Protein AF-0000000069866270 (afdb_homodimer)

Secondary structure (DSSP, 8-state):
---TTS-----HHHHHHHHHHH-TT-SEEEEEEE-TTS-EEEEESS--HHHHHHHHHHHHHHHHHHHH-/---TTS-----HHHHHHHHHHH-TT-SEEEEEEE-TTS-EEEEESS--HHHHHHHHHHHHHHHHHHHH-

Solvent-accessible surface area (backbone atoms only — not comparable to full-atom values): 8134 Å² total; per-residue (Å²): 130,79,64,78,84,47,70,75,72,64,49,56,67,53,52,50,50,50,51,45,69,78,45,77,68,52,67,41,43,35,40,40,34,27,34,80,88,67,51,70,51,68,46,61,75,60,90,48,62,66,59,50,47,52,50,45,52,54,39,46,51,52,46,53,53,58,68,76,100,129,79,63,79,84,48,71,75,72,63,48,58,66,52,52,50,50,49,50,45,69,78,44,79,67,50,70,40,43,34,41,41,36,27,36,78,87,66,52,72,49,67,46,63,74,60,92,49,61,66,59,49,48,52,51,44,51,54,38,47,51,52,46,54,52,56,68,74,99

Foldseek 3Di:
DPPPVPPPCPVVVVVVVVVCVVPVDDDKDKDWDADPVRDIDIDIPDDDPVVVVVVVVVVVVVVVVVVVD/DPPPVPPPCPVVVVVVVVVCVVPVDDDKDKDWDADPVGDIDIDIDDDDPVVVVVVVVVVVVVVVVVVVD

Organism: Enterococcus faecalis (strain ATCC 700802 / V583) (NCBI:txid226185)

pLDDT: mean 83.0, std 20.31, range [24.41, 98.38]

Nearest PDB structures (foldseek):
  6dzp-assembly1_J  TM=4.232E-01  e=2.018E+00  Mycolicibacterium smegmatis MC2 155
  1hbx-assembly1_A  TM=3.370E-01  e=1.445E+00  Homo sapiens
  2wbl-assembly1_B  TM=2.428E-01  e=1.351E+00  Arabidopsis thaliana
  3zqq-assembly1_C  TM=2.846E-01  e=3.682E+00  Bacillus phage SF6
  2wbl-assembly1_A  TM=2.482E-01  e=2.818E+00  Arabidopsis thaliana

Sequence (138 aa):
MEDPYACLDVDYEEFYEWVSSQEPDFEQATIVVQRPNGEVTIYYSQNGSLQLLGMLDIAKQQVLDDMRSMEDPYACLDVDYEEFYEWVSSQEPDFEQATIVVQRPNGEVTIYYSQNGSLQLLGMLDIAKQQVLDDMRS

Structure (mmCIF, N/CA/C/O backbone):
data_AF-0000000069866270-model_v1
#
loop_
_entity.id
_entity.type
_entity.pdbx_description
1 polymer 'Uncharacterized protein'
#
loop_
_atom_site.group_PDB
_atom_site.id
_atom_site.type_symbol
_atom_site.label_atom_id
_atom_site.label_alt_id
_atom_site.label_comp_id
_atom_site.label_asym_id
_atom_site.label_entity_id
_atom_site.label_seq_id
_atom_site.pdbx_PDB_ins_code
_atom_site.Cartn_x
_atom_site.Cartn_y
_atom_site.Cartn_z
_atom_site.occupancy
_atom_site.B_iso_or_equiv
_atom_site.auth_seq_id
_atom_site.auth_comp_id
_atom_site.auth_asym_id
_atom_site.auth_atom_id
_atom_site.pdbx_PDB_model_num
ATOM 1 N N . MET A 1 1 ? -3.867 34.75 0.303 1 24.41 1 MET A N 1
ATOM 2 C CA . MET A 1 1 ? -2.699 33.938 0.56 1 24.41 1 MET A CA 1
ATOM 3 C C . MET A 1 1 ? -3.039 32.438 0.376 1 24.41 1 MET A C 1
ATOM 5 O O . MET A 1 1 ? -4.016 31.953 0.941 1 24.41 1 MET A O 1
ATOM 9 N N . GLU A 1 2 ? -2.775 31.828 -0.771 1 27.64 2 GLU A N 1
ATOM 10 C CA . GLU A 1 2 ? -3.082 30.438 -1.149 1 27.64 2 GLU A CA 1
ATOM 11 C C . GLU A 1 2 ? -2.455 29.453 -0.174 1 27.64 2 GLU A C 1
ATOM 13 O O . GLU A 1 2 ? -1.321 29.641 0.271 1 27.64 2 GLU A O 1
ATOM 18 N N . ASP A 1 3 ? -3.213 28.891 0.704 1 31.81 3 ASP A N 1
ATOM 19 C CA . ASP A 1 3 ? -2.762 28.078 1.828 1 31.81 3 ASP A CA 1
ATOM 20 C C . ASP A 1 3 ? -1.589 27.188 1.425 1 31.81 3 ASP A C 1
ATOM 22 O O . ASP A 1 3 ? -1.699 26.406 0.488 1 31.81 3 ASP A O 1
ATOM 26 N N . PRO A 1 4 ? -0.416 27.531 1.707 1 32.47 4 PRO A N 1
ATOM 27 C CA . PRO A 1 4 ? 0.786 26.812 1.295 1 32.47 4 PRO A CA 1
ATOM 28 C C . PRO A 1 4 ? 0.749 25.328 1.693 1 32.47 4 PRO A C 1
ATOM 30 O O . PRO A 1 4 ? 1.649 24.578 1.337 1 32.47 4 PRO A O 1
ATOM 33 N N . TYR A 1 5 ? 0.28 25.016 2.85 1 34.03 5 TYR A N 1
ATOM 34 C CA . TYR A 1 5 ? -0.013 23.625 3.217 1 34.03 5 TYR A CA 1
ATOM 35 C C . TYR A 1 5 ? -0.976 23 2.223 1 34.03 5 TYR A C 1
ATOM 37 O O . TYR A 1 5 ? -1.631 22 2.533 1 34.03 5 TYR A O 1
ATOM 45 N N . ALA A 1 6 ? -1.447 23.672 1.339 1 34.09 6 ALA A N 1
ATOM 46 C CA . ALA A 1 6 ? -2.145 23.219 0.141 1 34.09 6 ALA A CA 1
ATOM 47 C C . ALA A 1 6 ? -1.61 21.859 -0.321 1 34.09 6 ALA A C 1
ATOM 49 O O . ALA A 1 6 ? -0.415 21.594 -0.196 1 34.09 6 ALA A O 1
ATOM 50 N N . CYS A 1 7 ? -2.398 20.844 -0.259 1 37.62 7 CYS A N 1
ATOM 51 C CA . CYS A 1 7 ? -2.225 19.453 -0.647 1 37.62 7 CYS A CA 1
ATOM 52 C C . CYS A 1 7 ? -1.163 19.312 -1.733 1 37.62 7 CYS A C 1
ATOM 54 O O . CYS A 1 7 ? -1.307 19.875 -2.82 1 37.62 7 CYS A O 1
ATOM 56 N N . LEU A 1 8 ? 0.043 19.547 -1.472 1 40.84 8 LEU A N 1
ATOM 57 C CA . LEU A 1 8 ? 0.997 19.172 -2.51 1 40.84 8 LEU A CA 1
ATOM 58 C C . LEU A 1 8 ? 0.357 18.234 -3.521 1 40.84 8 LEU A C 1
ATOM 60 O O . LEU A 1 8 ? -0.218 17.203 -3.143 1 40.84 8 LEU A O 1
ATOM 64 N N . ASP A 1 9 ? -0.319 18.828 -4.531 1 49.78 9 ASP A N 1
ATOM 65 C CA . ASP A 1 9 ? -0.92 18.25 -5.73 1 49.78 9 ASP A CA 1
ATOM 66 C C . ASP A 1 9 ? -0.148 17.016 -6.195 1 49.78 9 ASP A C 1
ATOM 68 O O . ASP A 1 9 ? 0.753 17.125 -7.031 1 49.78 9 ASP A O 1
ATOM 72 N N . VAL A 1 10 ? 0.358 16.344 -5.176 1 54.5 10 VAL A N 1
ATOM 73 C CA . VAL A 1 10 ? 0.866 15.125 -5.785 1 54.5 10 VAL A CA 1
ATOM 74 C C . VAL A 1 10 ? -0.112 14.633 -6.852 1 54.5 10 VAL A C 1
ATOM 76 O O . VAL A 1 10 ? -1.3 14.453 -6.578 1 54.5 10 VAL A O 1
ATOM 79 N N . ASP A 1 11 ? 0.196 15.141 -8.016 1 72.94 11 ASP A N 1
ATOM 80 C CA . ASP A 1 11 ? -0.503 14.523 -9.141 1 72.94 11 ASP A CA 1
ATOM 81 C C . ASP A 1 11 ? -0.434 13 -9.062 1 72.94 11 ASP A C 1
ATOM 83 O O . ASP A 1 11 ? 0.586 12.406 -9.406 1 72.94 11 ASP A O 1
ATOM 87 N N . TYR A 1 12 ? -1.406 12.492 -8.367 1 73.88 12 TYR A N 1
ATOM 88 C CA . TYR A 1 12 ? -1.491 11.062 -8.102 1 73.88 12 TYR A CA 1
ATOM 89 C C . TYR A 1 12 ? -1.29 10.258 -9.383 1 73.88 12 TYR A C 1
ATOM 91 O O . TYR A 1 12 ? -0.703 9.18 -9.352 1 73.88 12 TYR A O 1
ATOM 99 N N . GLU A 1 13 ? -1.761 10.93 -10.422 1 77.31 13 GLU A N 1
ATOM 100 C CA . GLU A 1 13 ? -1.502 10.273 -11.703 1 77.31 13 GLU A CA 1
ATOM 101 C C . GLU A 1 13 ? -0.005 10.188 -11.984 1 77.31 13 GLU A C 1
ATOM 103 O O . GLU A 1 13 ? 0.484 9.156 -12.445 1 77.31 13 GLU A O 1
ATOM 108 N N . GLU A 1 14 ? 0.602 11.25 -11.594 1 82.5 14 GLU A N 1
ATOM 109 C CA . GLU A 1 14 ? 2.047 11.25 -11.789 1 82.5 14 GLU A CA 1
ATOM 110 C C . GLU A 1 14 ? 2.732 10.25 -10.867 1 82.5 14 GLU A C 1
ATOM 112 O O . GLU A 1 14 ? 3.699 9.594 -11.258 1 82.5 14 GLU A O 1
ATOM 117 N N . PHE A 1 15 ? 2.262 10.227 -9.625 1 87.12 15 PHE A N 1
ATOM 118 C CA . PHE A 1 15 ? 2.814 9.273 -8.664 1 87.12 15 PHE A CA 1
ATOM 119 C C . PHE A 1 15 ? 2.664 7.848 -9.172 1 87.12 15 PHE A C 1
ATOM 121 O O . PHE A 1 15 ? 3.627 7.078 -9.164 1 87.12 15 PHE A O 1
ATOM 128 N N . TYR A 1 16 ? 1.509 7.512 -9.664 1 87.19 16 TYR A N 1
ATOM 129 C CA . TYR A 1 16 ? 1.262 6.168 -10.172 1 87.19 16 TYR A CA 1
ATOM 130 C C . TYR A 1 16 ? 2.125 5.883 -11.398 1 87.19 16 TYR A C 1
ATOM 132 O O . TYR A 1 16 ? 2.688 4.793 -11.531 1 87.19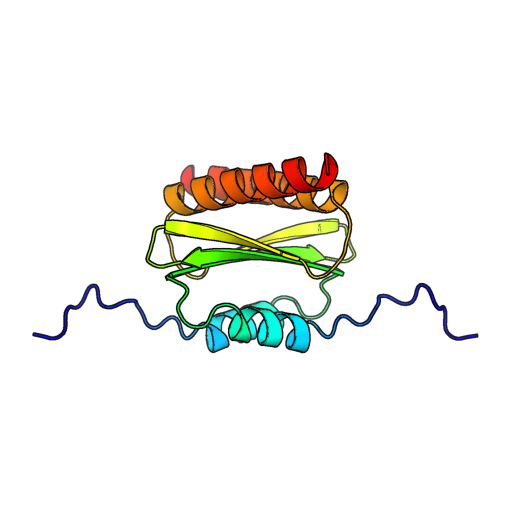 16 TYR A O 1
ATOM 140 N N . GLU A 1 17 ? 2.178 6.871 -12.242 1 84.81 17 GLU A N 1
ATOM 141 C CA . GLU A 1 17 ? 3.01 6.727 -13.43 1 84.81 17 GLU A CA 1
ATOM 142 C C . GLU A 1 17 ? 4.477 6.527 -13.062 1 84.81 17 GLU A C 1
ATOM 144 O O . GLU A 1 17 ? 5.176 5.723 -13.68 1 84.81 17 GLU A O 1
ATOM 149 N N . TRP A 1 18 ? 4.91 7.316 -12.094 1 88.88 18 TRP A N 1
ATOM 150 C CA . TRP A 1 18 ? 6.293 7.191 -11.648 1 88.88 18 TRP A CA 1
ATOM 151 C C . TRP A 1 18 ? 6.559 5.801 -11.078 1 88.88 18 TRP A C 1
ATOM 153 O O . TRP A 1 18 ? 7.531 5.145 -11.453 1 88.88 18 TRP A O 1
ATOM 163 N N . VAL A 1 19 ? 5.711 5.316 -10.164 1 90.5 19 VAL A N 1
ATOM 164 C CA . VAL A 1 19 ? 5.895 3.988 -9.586 1 90.5 19 VAL A CA 1
ATOM 165 C C . VAL A 1 19 ? 5.906 2.939 -10.695 1 90.5 19 VAL A C 1
ATOM 167 O O . VAL A 1 19 ? 6.738 2.029 -10.688 1 90.5 19 VAL A O 1
ATOM 170 N N . SER A 1 20 ? 4.953 3.092 -11.617 1 87.19 20 SER A N 1
ATOM 171 C CA . SER A 1 20 ? 4.887 2.168 -12.742 1 87.19 20 SER A CA 1
ATOM 172 C C . SER A 1 20 ? 6.199 2.145 -13.516 1 87.19 20 SER A C 1
ATOM 174 O O . SER A 1 20 ? 6.633 1.09 -13.984 1 87.19 20 SER A O 1
ATOM 176 N N . SER A 1 21 ? 6.777 3.283 -13.664 1 88.19 21 SER A N 1
ATOM 177 C CA . SER A 1 21 ? 8.039 3.375 -14.391 1 88.19 21 SER A CA 1
ATOM 178 C C . SER A 1 21 ? 9.172 2.719 -13.609 1 88.19 21 SER A C 1
ATOM 180 O O . SER A 1 21 ? 10.109 2.174 -14.203 1 88.19 21 SER A O 1
ATOM 182 N N . GLN A 1 22 ? 9.156 2.748 -12.281 1 90.06 22 GLN A N 1
ATOM 183 C CA . GLN A 1 22 ? 10.18 2.15 -11.43 1 90.06 22 GLN A CA 1
ATOM 184 C C . GLN A 1 22 ? 10.016 0.635 -11.352 1 90.06 22 GLN A C 1
ATOM 186 O O . GLN A 1 22 ? 10.992 -0.089 -11.133 1 90.06 22 GLN A O 1
ATOM 191 N N . GLU A 1 23 ? 8.766 0.211 -11.562 1 89.44 23 GLU A N 1
ATOM 192 C CA . GLU A 1 23 ? 8.43 -1.199 -11.391 1 89.44 23 GLU A CA 1
ATOM 193 C C . GLU A 1 23 ? 7.719 -1.751 -12.625 1 89.44 23 GLU A C 1
ATOM 195 O O . GLU A 1 23 ? 6.555 -2.15 -12.555 1 89.44 23 GLU A O 1
ATOM 200 N N . PRO A 1 24 ? 8.383 -1.945 -13.68 1 82.5 24 PRO A N 1
ATOM 201 C CA . PRO A 1 24 ? 7.727 -2.383 -14.914 1 82.5 24 PRO A CA 1
ATOM 202 C C . PRO A 1 24 ? 7.301 -3.85 -14.867 1 82.5 24 PRO A C 1
ATOM 204 O O . PRO A 1 24 ? 6.359 -4.246 -15.562 1 82.5 24 PRO A O 1
ATOM 207 N N . ASP A 1 25 ? 7.961 -4.641 -14.039 1 82.25 25 ASP A N 1
ATOM 208 C CA . ASP A 1 25 ? 7.715 -6.078 -14.078 1 82.25 25 ASP A CA 1
ATOM 209 C C . ASP A 1 25 ? 7.211 -6.586 -12.727 1 82.25 25 ASP A C 1
ATOM 211 O O . ASP A 1 25 ? 7.516 -7.711 -12.328 1 82.25 25 ASP A O 1
ATOM 215 N N . PHE A 1 26 ? 6.469 -5.762 -12.062 1 84.06 26 PHE A N 1
ATOM 216 C CA . PHE A 1 26 ? 6.059 -6.258 -10.758 1 84.06 26 PHE A CA 1
ATOM 217 C C . PHE A 1 26 ? 5.027 -7.375 -10.898 1 84.06 26 PHE A C 1
ATOM 219 O O . PHE A 1 26 ? 4.309 -7.438 -11.898 1 84.06 26 PHE A O 1
ATOM 226 N N . GLU A 1 27 ? 5.051 -8.297 -9.984 1 87.81 27 GLU A N 1
ATOM 227 C CA . GLU A 1 27 ? 4.145 -9.445 -9.945 1 87.81 27 GLU A CA 1
ATOM 228 C C . GLU A 1 27 ? 2.824 -9.086 -9.273 1 87.81 27 GLU A C 1
ATOM 230 O O . GLU A 1 27 ? 1.757 -9.492 -9.734 1 87.81 27 GLU A O 1
ATOM 235 N N . GLN A 1 28 ? 2.906 -8.422 -8.18 1 91.12 28 GLN A N 1
ATOM 236 C CA . GLN A 1 28 ? 1.741 -8.016 -7.398 1 91.12 28 GLN A CA 1
ATOM 237 C C . GLN A 1 28 ? 1.924 -6.609 -6.828 1 91.12 28 GLN A C 1
ATOM 239 O O . GLN A 1 28 ? 3.045 -6.199 -6.527 1 91.12 28 GLN A O 1
ATOM 244 N N . ALA A 1 29 ? 0.803 -5.934 -6.809 1 93.81 29 ALA A N 1
ATOM 245 C CA . ALA A 1 29 ? 0.816 -4.609 -6.195 1 93.81 2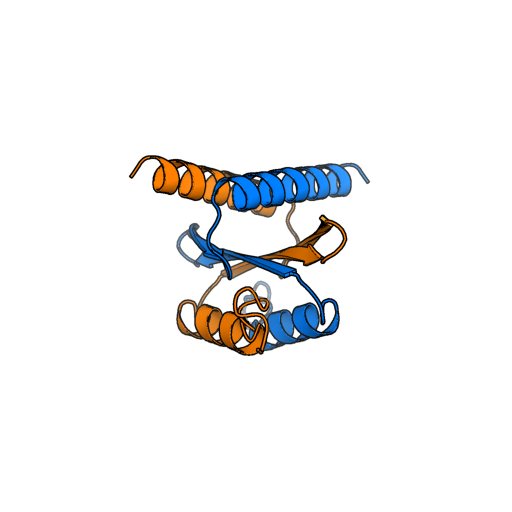9 ALA A CA 1
ATOM 246 C C . ALA A 1 29 ? -0.392 -4.414 -5.281 1 93.81 29 ALA A C 1
ATOM 248 O O . ALA A 1 29 ? -1.469 -4.957 -5.547 1 93.81 29 ALA A O 1
ATOM 249 N N . THR A 1 30 ? -0.186 -3.732 -4.258 1 95.5 30 THR A N 1
ATOM 250 C CA . THR A 1 30 ? -1.239 -3.275 -3.357 1 95.5 30 THR A CA 1
ATOM 251 C C . THR A 1 30 ? -1.159 -1.765 -3.156 1 95.5 30 THR A C 1
ATOM 253 O O . THR A 1 30 ? -0.066 -1.204 -3.053 1 95.5 30 THR A O 1
ATOM 256 N N . ILE A 1 31 ? -2.305 -1.13 -3.205 1 95.81 31 ILE A N 1
ATOM 257 C CA . ILE A 1 31 ? -2.41 0.309 -2.986 1 95.81 31 ILE A CA 1
ATOM 258 C C . ILE A 1 31 ? -3.246 0.582 -1.738 1 95.81 31 ILE A C 1
ATOM 260 O O . ILE A 1 31 ? -4.355 0.06 -1.6 1 95.81 31 ILE A O 1
ATOM 264 N N . VAL A 1 32 ? -2.67 1.279 -0.806 1 96.81 32 VAL A N 1
ATOM 265 C CA . VAL A 1 32 ? -3.391 1.746 0.375 1 96.81 32 VAL A CA 1
ATOM 266 C C . VAL A 1 32 ? -3.604 3.256 0.287 1 96.81 32 VAL A C 1
ATOM 268 O O . VAL A 1 32 ? -2.648 4.016 0.116 1 96.81 32 VAL A O 1
ATOM 271 N N . VAL A 1 33 ? -4.875 3.66 0.404 1 95.75 33 VAL A N 1
ATOM 272 C CA . VAL A 1 33 ? -5.207 5.07 0.245 1 95.75 33 VAL A CA 1
ATOM 273 C C . VAL A 1 33 ? -5.867 5.594 1.519 1 95.75 33 VAL A C 1
ATOM 275 O O . VAL A 1 33 ? -6.629 4.875 2.17 1 95.75 33 VAL A O 1
ATOM 278 N N . GLN A 1 34 ? -5.434 6.801 1.831 1 95.62 34 GLN A N 1
ATOM 279 C CA . GLN A 1 34 ? -6.148 7.531 2.873 1 95.62 34 GLN A CA 1
ATOM 280 C C . GLN A 1 34 ? -6.906 8.719 2.291 1 95.62 34 GLN A C 1
ATOM 282 O O . GLN A 1 34 ? -6.328 9.539 1.573 1 95.62 34 GLN A O 1
ATOM 287 N N . ARG A 1 35 ? -8.203 8.758 2.592 1 93.56 35 ARG A N 1
ATOM 288 C CA . ARG A 1 35 ? -9.086 9.844 2.178 1 93.56 35 ARG A CA 1
ATOM 289 C C . ARG A 1 35 ? -8.969 11.031 3.131 1 93.56 35 ARG A C 1
ATOM 291 O O . ARG A 1 35 ? -8.438 10.906 4.23 1 93.56 35 ARG A O 1
ATOM 298 N N . PRO A 1 36 ? -9.445 12.195 2.648 1 91.38 36 PRO A N 1
ATOM 299 C CA . PRO A 1 36 ? -9.359 13.391 3.488 1 91.38 36 PRO A CA 1
ATOM 300 C C . PRO A 1 36 ? -10.07 13.227 4.828 1 91.38 36 PRO A C 1
ATOM 302 O O . PRO A 1 36 ? -9.672 13.844 5.82 1 91.38 36 PRO A O 1
ATOM 305 N N . ASN A 1 37 ? -11.016 12.398 4.934 1 93.5 37 ASN A N 1
ATOM 306 C CA . ASN A 1 37 ? -11.766 12.195 6.168 1 93.5 37 ASN A CA 1
ATOM 307 C C . ASN A 1 37 ? -11.07 11.195 7.09 1 93.5 37 ASN A C 1
ATOM 309 O O . ASN A 1 37 ? -11.602 10.836 8.141 1 93.5 37 ASN A O 1
ATOM 313 N N . GLY A 1 38 ? -9.922 10.664 6.707 1 93.5 38 GLY A N 1
ATOM 314 C CA . GLY A 1 38 ? -9.125 9.773 7.539 1 93.5 38 GLY A CA 1
ATOM 315 C C . GLY A 1 38 ? -9.359 8.312 7.234 1 93.5 38 GLY A C 1
ATOM 316 O O . GLY A 1 38 ? -8.656 7.441 7.75 1 93.5 38 GLY A O 1
ATOM 317 N N . GLU A 1 39 ? -10.438 8.047 6.406 1 95.5 39 GLU A N 1
ATOM 318 C CA . GLU A 1 39 ? -10.711 6.652 6.062 1 95.5 39 GLU A CA 1
ATOM 319 C C . GLU A 1 39 ? -9.602 6.066 5.199 1 95.5 39 GLU A C 1
ATOM 321 O O . GLU A 1 39 ? -9.109 6.723 4.281 1 95.5 39 GLU A O 1
ATOM 326 N N . VAL A 1 40 ? -9.25 4.836 5.598 1 97.31 40 VAL A N 1
ATOM 327 C CA . VAL A 1 40 ? -8.211 4.113 4.863 1 97.31 40 VAL A CA 1
ATOM 328 C C . VAL A 1 40 ? -8.836 2.93 4.125 1 97.31 40 VAL A C 1
ATOM 330 O O . VAL A 1 40 ? -9.711 2.248 4.656 1 97.31 40 VAL A O 1
ATOM 333 N N . THR A 1 41 ? -8.406 2.754 2.846 1 96.69 41 THR A N 1
ATOM 334 C CA . THR A 1 41 ? -8.883 1.639 2.033 1 96.69 41 THR A CA 1
ATOM 335 C C . THR A 1 41 ? -7.723 0.976 1.294 1 96.69 41 THR A C 1
ATOM 337 O O . THR A 1 41 ? -6.844 1.659 0.767 1 96.69 41 THR A O 1
ATOM 340 N N . ILE A 1 42 ? -7.746 -0.383 1.27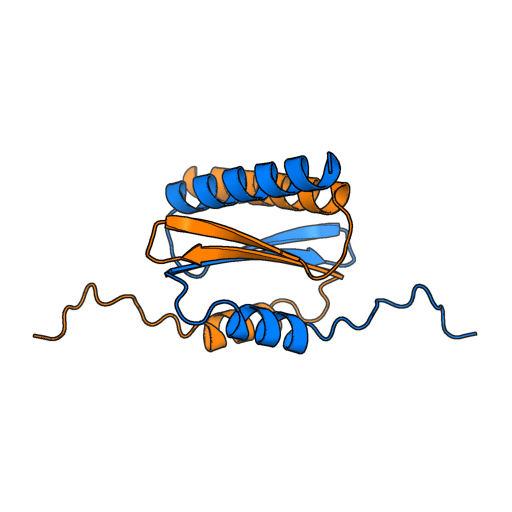4 1 97.06 42 ILE A N 1
ATOM 341 C CA . ILE A 1 42 ? -6.727 -1.129 0.547 1 97.06 42 ILE A CA 1
ATOM 342 C C . ILE A 1 42 ? -7.305 -1.66 -0.761 1 97.06 42 ILE A C 1
ATOM 344 O O . ILE A 1 42 ? -8.469 -2.07 -0.81 1 97.06 42 ILE A O 1
ATOM 348 N N . TYR A 1 43 ? -6.504 -1.555 -1.835 1 94.19 43 TYR A N 1
ATOM 349 C CA . TYR A 1 43 ? -6.742 -2.184 -3.129 1 94.19 43 TYR A CA 1
ATOM 350 C C . TYR A 1 43 ? -5.602 -3.123 -3.498 1 94.19 43 TYR A C 1
ATOM 352 O O . TYR A 1 43 ? -4.449 -2.889 -3.121 1 94.19 43 TYR A O 1
ATOM 360 N N . TYR A 1 44 ? -5.871 -4.141 -4.191 1 93.25 44 TYR A N 1
ATOM 361 C CA . TYR A 1 44 ? -4.809 -5.055 -4.59 1 93.25 44 TYR A CA 1
ATOM 362 C C . TYR A 1 44 ? -5.109 -5.68 -5.949 1 93.25 44 TYR A C 1
ATOM 364 O O . TYR A 1 44 ? -6.273 -5.891 -6.301 1 93.25 44 TYR A O 1
ATOM 372 N N . SER A 1 45 ? -3.986 -5.883 -6.703 1 87.94 45 SER A N 1
ATOM 373 C CA . SER A 1 45 ? -4.082 -6.324 -8.094 1 87.94 45 SER A CA 1
ATOM 374 C C . SER A 1 45 ? -4.406 -7.812 -8.18 1 87.94 45 SER A C 1
ATOM 376 O O . SER A 1 45 ? -4.887 -8.289 -9.203 1 87.94 45 SER A O 1
ATOM 378 N N . GLN A 1 46 ? -4.023 -8.562 -7.234 1 83.31 46 GLN A N 1
ATOM 379 C CA . GLN A 1 46 ? -4.273 -10 -7.195 1 83.31 46 GLN A CA 1
ATOM 380 C C . GLN A 1 46 ? -4.883 -10.414 -5.859 1 83.31 46 GLN A C 1
ATOM 382 O O . GLN A 1 46 ? -4.625 -9.781 -4.832 1 83.31 46 GLN A O 1
ATOM 387 N N . ASN A 1 47 ? -5.621 -11.461 -6.094 1 78.56 47 ASN A N 1
ATOM 388 C CA . ASN A 1 47 ? -6.215 -12.023 -4.887 1 78.56 47 ASN A CA 1
ATOM 389 C C . ASN A 1 47 ? -5.23 -12.93 -4.152 1 78.56 47 ASN A C 1
ATOM 391 O O . ASN A 1 47 ? -4.41 -13.602 -4.777 1 78.56 47 ASN A O 1
ATOM 395 N N . GLY A 1 48 ? -5.07 -12.891 -2.85 1 87.12 48 GLY A N 1
ATOM 396 C CA . GLY A 1 48 ? -4.238 -13.695 -1.968 1 87.12 48 GLY A CA 1
ATOM 397 C C . GLY A 1 48 ? -3.957 -13.023 -0.636 1 87.12 48 GLY A C 1
ATOM 398 O O . GLY A 1 48 ? -2.984 -12.281 -0.504 1 87.12 48 GLY A O 1
ATOM 399 N N . SER A 1 49 ? -4.77 -13.422 0.276 1 88.5 49 SER A N 1
ATOM 400 C CA . SER A 1 49 ? -4.727 -12.734 1.562 1 88.5 49 SER A CA 1
ATOM 401 C C . SER A 1 49 ? -3.391 -12.953 2.264 1 88.5 49 SER A C 1
ATOM 403 O O . SER A 1 49 ? -2.824 -12.023 2.842 1 88.5 49 SER A O 1
ATOM 405 N N . LEU A 1 50 ? -2.877 -14.148 2.17 1 91.88 50 LEU A N 1
ATOM 406 C CA . LEU A 1 50 ? -1.621 -14.438 2.854 1 91.88 50 LEU A CA 1
ATOM 407 C C . LEU A 1 50 ? -0.474 -13.641 2.242 1 91.88 50 LEU A C 1
ATOM 409 O O . LEU A 1 50 ? 0.368 -13.102 2.963 1 91.88 50 LEU A O 1
ATOM 413 N N . GLN A 1 51 ? -0.461 -13.664 0.963 1 93 51 GLN A N 1
ATOM 414 C CA . GLN A 1 51 ? 0.566 -12.883 0.277 1 93 51 GLN A CA 1
ATOM 415 C C . GLN A 1 51 ? 0.443 -11.398 0.604 1 93 51 GLN A C 1
ATOM 417 O O . GLN A 1 51 ? 1.446 -10.727 0.848 1 93 51 GLN A O 1
ATOM 422 N N . LEU A 1 52 ? -0.745 -10.922 0.614 1 95.62 52 LEU A N 1
ATOM 423 C CA . LEU A 1 52 ? -0.987 -9.523 0.94 1 95.62 52 LEU A CA 1
ATOM 424 C C . LEU A 1 52 ? -0.491 -9.195 2.346 1 95.62 52 LEU A C 1
ATOM 426 O O . LEU A 1 52 ? 0.15 -8.164 2.559 1 95.62 52 LEU A O 1
ATOM 430 N N . LEU A 1 53 ? -0.799 -10.109 3.266 1 97.19 53 LEU A N 1
ATOM 431 C CA . LEU A 1 53 ? -0.349 -9.906 4.641 1 97.19 53 LEU A CA 1
ATOM 432 C C . LEU A 1 53 ? 1.174 -9.859 4.711 1 97.19 53 LEU A C 1
ATOM 434 O O . LEU A 1 53 ? 1.744 -9.008 5.395 1 97.19 53 LEU A O 1
ATOM 438 N N . GLY A 1 54 ? 1.804 -10.797 4.008 1 97.12 54 GLY A N 1
ATOM 439 C CA . GLY A 1 54 ? 3.258 -10.781 3.949 1 97.12 54 GLY A CA 1
ATOM 440 C C . GLY A 1 54 ? 3.816 -9.492 3.371 1 97.12 54 GLY A C 1
ATOM 441 O O . GLY A 1 54 ? 4.773 -8.93 3.908 1 97.12 54 GLY A O 1
ATOM 44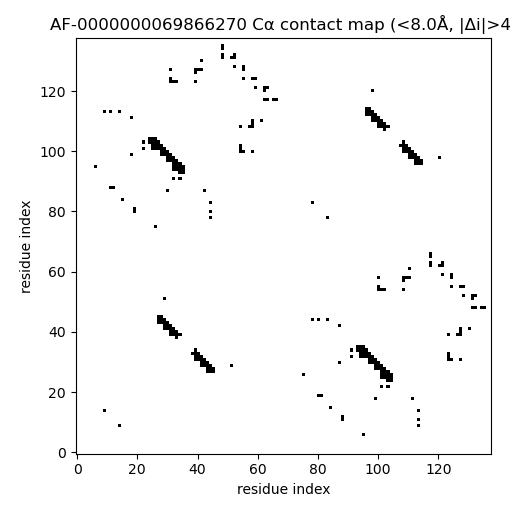2 N N . MET A 1 55 ? 3.254 -9 2.303 1 97.19 55 MET A N 1
ATOM 443 C CA . MET A 1 55 ? 3.691 -7.754 1.673 1 97.19 55 MET A CA 1
ATOM 444 C C . MET A 1 55 ? 3.557 -6.578 2.635 1 97.19 55 MET A C 1
ATOM 446 O O . MET A 1 55 ? 4.477 -5.77 2.764 1 97.19 55 MET A O 1
ATOM 450 N N . LEU A 1 56 ? 2.43 -6.512 3.357 1 98.12 56 LEU A N 1
ATOM 451 C CA . LEU A 1 56 ? 2.18 -5.398 4.27 1 98.12 56 LEU A CA 1
ATOM 452 C C . LEU A 1 56 ? 3.125 -5.449 5.461 1 98.12 56 LEU A C 1
ATOM 454 O O . LEU A 1 56 ? 3.578 -4.41 5.945 1 98.12 56 LEU A O 1
ATOM 458 N N . ASP A 1 57 ? 3.441 -6.594 5.902 1 98.31 57 ASP A N 1
ATOM 459 C CA . ASP A 1 57 ? 4.379 -6.738 7.012 1 98.31 57 ASP A CA 1
ATOM 460 C C . ASP A 1 57 ? 5.777 -6.273 6.613 1 98.31 57 ASP A C 1
ATOM 462 O O . ASP A 1 57 ? 6.438 -5.559 7.367 1 98.31 57 ASP A O 1
ATOM 466 N N . ILE A 1 58 ? 6.246 -6.719 5.496 1 98.38 58 ILE A N 1
ATOM 467 C CA . ILE A 1 58 ? 7.559 -6.309 5.008 1 98.38 58 ILE A CA 1
ATOM 468 C C . ILE A 1 58 ? 7.582 -4.797 4.797 1 98.38 58 ILE A C 1
ATOM 470 O O . ILE A 1 58 ? 8.539 -4.125 5.176 1 98.38 58 ILE A O 1
ATOM 474 N N . ALA A 1 59 ? 6.535 -4.211 4.168 1 98.06 59 ALA A N 1
ATOM 475 C CA . ALA A 1 59 ? 6.434 -2.768 3.957 1 98.06 59 ALA A CA 1
ATOM 476 C C . ALA A 1 59 ? 6.527 -2.012 5.281 1 98.06 59 ALA A C 1
ATOM 478 O O . ALA A 1 59 ? 7.23 -1.004 5.379 1 98.06 59 ALA A O 1
ATOM 479 N N . LYS A 1 60 ? 5.785 -2.52 6.277 1 97.88 60 LYS A N 1
ATOM 480 C CA . LYS A 1 60 ? 5.828 -1.893 7.594 1 97.88 60 LYS A CA 1
ATOM 481 C C . LYS A 1 60 ? 7.25 -1.869 8.148 1 97.88 60 LYS A C 1
ATOM 483 O O . LYS A 1 60 ? 7.691 -0.858 8.695 1 97.88 60 LYS A O 1
ATOM 488 N N . GLN A 1 61 ? 7.918 -2.924 8.07 1 97.94 61 GLN A N 1
ATOM 489 C CA . GLN A 1 61 ? 9.297 -2.992 8.539 1 97.94 61 GLN A CA 1
ATOM 490 C C . GLN A 1 61 ? 10.18 -1.993 7.801 1 97.94 61 GLN A C 1
ATOM 492 O O . GLN A 1 61 ? 11.07 -1.379 8.398 1 97.94 61 GLN A O 1
ATOM 497 N N . GLN A 1 62 ? 9.992 -1.848 6.539 1 97.31 62 GLN A N 1
ATOM 498 C CA . GLN A 1 62 ? 10.773 -0.89 5.762 1 97.31 62 GLN A CA 1
ATOM 499 C C . GLN A 1 62 ? 10.531 0.537 6.246 1 97.31 62 GLN A C 1
ATOM 501 O O . GLN A 1 62 ? 11.469 1.332 6.34 1 97.31 62 GLN A O 1
ATOM 506 N N . VAL A 1 63 ? 9.297 0.84 6.586 1 96.94 63 VAL A N 1
ATOM 507 C CA . VAL A 1 63 ? 8.984 2.162 7.121 1 96.94 63 VAL A CA 1
ATOM 508 C C . VAL A 1 63 ? 9.68 2.355 8.461 1 96.94 63 VAL A C 1
ATOM 510 O O . VAL A 1 63 ? 10.258 3.414 8.719 1 96.94 63 VAL A O 1
ATOM 513 N N . LEU A 1 64 ? 9.602 1.304 9.242 1 96.56 64 LEU A N 1
ATOM 514 C CA . LEU A 1 64 ? 10.25 1.369 10.547 1 96.56 64 LEU A CA 1
ATOM 515 C C . LEU A 1 64 ? 11.75 1.574 10.398 1 96.56 64 LEU A C 1
ATOM 517 O O . LEU A 1 64 ? 12.352 2.355 11.141 1 96.56 64 LEU A O 1
ATOM 521 N N . ASP A 1 65 ? 12.367 0.888 9.477 1 95.38 65 ASP A N 1
ATOM 522 C CA . ASP A 1 65 ? 13.797 1.021 9.234 1 95.38 65 ASP A CA 1
ATOM 523 C C . ASP A 1 65 ? 14.148 2.426 8.742 1 95.38 65 ASP A C 1
ATOM 525 O O . ASP A 1 65 ? 15.195 2.973 9.102 1 95.38 65 ASP A O 1
ATOM 529 N N . ASP A 1 66 ? 13.297 3.018 7.934 1 91.19 66 ASP A N 1
ATOM 530 C CA . ASP A 1 66 ? 13.5 4.371 7.43 1 91.19 66 ASP A CA 1
ATOM 531 C C . ASP A 1 66 ? 13.453 5.395 8.562 1 91.19 66 ASP A C 1
ATOM 533 O O . ASP A 1 66 ? 14.125 6.426 8.508 1 91.19 66 ASP A O 1
ATOM 537 N N . MET A 1 67 ? 12.633 5.141 9.508 1 88.94 67 MET A N 1
ATOM 538 C CA . MET A 1 67 ? 12.523 6.039 10.656 1 88.94 67 MET A CA 1
ATOM 539 C C . MET A 1 67 ? 13.812 6.051 11.469 1 88.94 67 MET A C 1
ATOM 541 O O . MET A 1 67 ? 14.148 7.055 12.102 1 88.94 67 MET A O 1
ATOM 545 N N . ARG A 1 68 ? 14.461 4.922 11.531 1 87.88 68 ARG A N 1
ATOM 546 C CA . ARG A 1 68 ? 15.664 4.773 12.352 1 87.88 68 ARG A CA 1
ATOM 547 C C . ARG A 1 68 ? 16.891 5.34 11.633 1 87.88 68 ARG A C 1
ATOM 549 O O . ARG A 1 68 ? 17.938 5.551 12.25 1 87.88 68 ARG A O 1
ATOM 556 N N . SER A 1 69 ? 16.844 5.547 10.375 1 74.06 69 SER A N 1
ATOM 557 C CA . SER A 1 69 ? 17.984 6.062 9.625 1 74.06 69 SER A CA 1
ATOM 558 C C . SER A 1 69 ? 18.031 7.586 9.688 1 74.06 69 SER A C 1
ATOM 560 O O . SER A 1 69 ? 17 8.242 9.836 1 74.06 69 SER A O 1
ATOM 562 N N . MET B 1 1 ? -0.354 -24.188 -26.562 1 24.56 1 MET B N 1
ATOM 563 C CA . MET B 1 1 ? -1.309 -23.906 -25.484 1 24.56 1 MET B CA 1
ATOM 564 C C . MET B 1 1 ? -0.8 -22.797 -24.578 1 24.56 1 MET B C 1
ATOM 566 O O . MET B 1 1 ? 0.337 -22.844 -24.109 1 24.56 1 MET B O 1
ATOM 570 N N . GLU B 1 2 ? -1.219 -21.516 -24.734 1 27.92 2 GLU B N 1
ATOM 571 C CA . GLU B 1 2 ? -0.792 -20.328 -24.016 1 27.92 2 GLU B CA 1
ATOM 572 C C . GLU B 1 2 ? -1.047 -20.469 -22.516 1 27.92 2 GLU B C 1
ATOM 574 O O . GLU B 1 2 ? -2.08 -21 -22.109 1 27.92 2 GLU B O 1
ATOM 579 N N . ASP B 1 3 ? -0.021 -20.734 -21.75 1 32.59 3 ASP B N 1
ATOM 580 C CA . ASP B 1 3 ? -0.114 -21.109 -20.344 1 32.59 3 ASP B CA 1
ATOM 581 C C . ASP B 1 3 ? -1.197 -20.297 -19.625 1 32.59 3 ASP B C 1
ATOM 583 O O . ASP B 1 3 ? -1.154 -19.062 -19.625 1 32.59 3 ASP B O 1
ATOM 587 N N . PRO B 1 4 ? -2.34 -20.797 -19.453 1 31.92 4 PRO B N 1
ATOM 588 C CA . PRO B 1 4 ? -3.477 -20.094 -18.844 1 31.92 4 PRO B CA 1
ATOM 589 C C . PRO B 1 4 ? -3.135 -19.469 -17.484 1 31.92 4 PRO B C 1
ATOM 591 O O . PRO B 1 4 ? -3.951 -18.75 -16.906 1 31.92 4 PRO B O 1
ATOM 594 N N . TYR B 1 5 ? -2.393 -20.125 -16.672 1 34.69 5 TYR B N 1
ATOM 595 C CA . TYR B 1 5 ? -1.812 -19.562 -15.461 1 34.69 5 TYR B CA 1
ATOM 596 C C . TYR B 1 5 ? -0.954 -18.344 -15.781 1 34.69 5 TYR B C 1
ATOM 598 O O . TYR B 1 5 ? -0.108 -17.938 -14.984 1 34.69 5 TYR B O 1
ATOM 606 N N . ALA B 1 6 ? -0.702 -18.062 -16.938 1 33.62 6 ALA B N 1
ATOM 607 C CA . ALA B 1 6 ? -0.172 -16.812 -17.469 1 33.62 6 ALA B CA 1
ATOM 608 C C . ALA B 1 6 ? -0.6 -15.625 -16.625 1 33.62 6 ALA B C 1
ATOM 610 O O . ALA B 1 6 ? -1.729 -15.586 -16.125 1 33.62 6 ALA B O 1
ATOM 611 N N . CYS B 1 7 ? 0.288 -15.031 -15.883 1 37.06 7 CYS B N 1
ATOM 612 C CA . CYS B 1 7 ? 0.214 -13.859 -15.023 1 37.06 7 CYS B CA 1
ATOM 613 C C . CYS B 1 7 ? -0.944 -12.961 -15.43 1 37.06 7 CYS B C 1
ATOM 615 O O . CYS B 1 7 ? -1.008 -12.5 -16.562 1 37.06 7 CYS B O 1
ATOM 617 N N . LEU B 1 8 ? -2.154 -13.312 -15.195 1 40.84 8 LEU B N 1
ATOM 618 C CA . LEU B 1 8 ? -3.207 -12.336 -15.43 1 40.84 8 LEU B CA 1
ATOM 619 C C . LEU B 1 8 ? -2.623 -10.93 -15.547 1 40.84 8 LEU B C 1
ATOM 621 O O . LEU B 1 8 ? -1.905 -10.477 -14.648 1 40.84 8 LEU B O 1
ATOM 625 N N . ASP B 1 9 ? -2.145 -10.586 -16.766 1 49.25 9 ASP B N 1
ATOM 626 C CA . ASP B 1 9 ? -1.667 -9.297 -17.25 1 49.25 9 ASP B CA 1
ATOM 627 C C . ASP B 1 9 ? -2.381 -8.141 -16.547 1 49.25 9 ASP B C 1
ATOM 629 O O . ASP B 1 9 ? -3.426 -7.68 -17.016 1 49.25 9 ASP B O 1
ATOM 633 N N . VAL B 1 10 ? -2.598 -8.438 -15.273 1 54.47 10 VAL B N 1
ATOM 634 C CA . VAL B 1 10 ? -3.086 -7.184 -14.711 1 54.47 10 VAL B CA 1
ATOM 635 C C . VAL B 1 10 ? -2.318 -6.008 -15.312 1 54.47 10 VAL B C 1
ATOM 637 O O . VAL B 1 10 ? -1.087 -5.973 -15.258 1 54.47 10 VAL B O 1
ATOM 640 N N . ASP B 1 11 ? -2.934 -5.582 -16.375 1 72.31 11 ASP B N 1
ATOM 641 C CA . ASP B 1 11 ? -2.434 -4.297 -16.859 1 72.31 11 ASP B CA 1
ATOM 642 C C . ASP B 1 11 ? -2.348 -3.285 -15.719 1 72.31 11 ASP B C 1
ATOM 644 O O . ASP B 1 11 ? -3.359 -2.707 -15.312 1 72.31 11 ASP B O 1
ATOM 648 N N . TYR B 1 12 ? -1.192 -3.33 -15.102 1 73.75 12 TYR B N 1
ATOM 649 C CA . TYR B 1 12 ? -0.921 -2.502 -13.938 1 73.75 12 TYR B CA 1
ATOM 650 C C . TYR B 1 12 ? -1.338 -1.057 -14.18 1 73.75 12 TYR B C 1
ATOM 652 O O . TYR B 1 12 ? -1.82 -0.379 -13.273 1 73.75 12 TYR B O 1
ATOM 660 N N . GLU B 1 13 ? -1.16 -0.742 -15.461 1 77.12 13 GLU B N 1
ATOM 661 C CA . GLU B 1 13 ? -1.639 0.594 -15.805 1 77.12 13 GLU B CA 1
ATOM 662 C C . GLU B 1 13 ? -3.146 0.709 -15.602 1 77.12 13 GLU B C 1
ATOM 664 O O . GLU B 1 13 ? -3.633 1.712 -15.078 1 77.12 13 GLU B O 1
ATOM 669 N N . GLU B 1 14 ? -3.748 -0.381 -15.961 1 82.25 14 GLU B N 1
ATOM 670 C CA . GLU B 1 14 ? -5.195 -0.38 -15.781 1 82.25 14 GLU B CA 1
ATOM 671 C C . GLU B 1 14 ? -5.566 -0.399 -14.305 1 82.25 14 GLU B C 1
ATOM 673 O O . GLU B 1 14 ? -6.535 0.247 -13.891 1 82.25 14 GLU B O 1
ATOM 678 N N . PHE B 1 15 ? -4.84 -1.21 -13.555 1 86.94 15 PHE B N 1
ATOM 679 C CA . PHE B 1 15 ? -5.082 -1.279 -12.125 1 86.94 15 PHE B CA 1
ATOM 680 C C . PHE B 1 15 ? -4.918 0.092 -11.477 1 86.94 15 PHE B C 1
ATOM 682 O O . PHE B 1 15 ? -5.777 0.53 -10.711 1 86.94 15 PHE B O 1
ATOM 689 N N . TYR B 1 16 ? -3.881 0.782 -11.828 1 87.06 16 TYR B N 1
ATOM 690 C CA . TYR B 1 16 ? -3.635 2.107 -11.273 1 87.06 16 TYR B CA 1
ATOM 691 C C . TYR B 1 16 ? -4.715 3.09 -11.703 1 87.06 16 TYR B C 1
ATOM 693 O O . TYR B 1 16 ? -5.199 3.889 -10.898 1 87.06 16 TYR B O 1
ATOM 701 N N . GLU B 1 17 ? -5.039 2.986 -12.945 1 84.5 17 GLU B N 1
ATOM 702 C CA . GLU B 1 17 ? -6.098 3.848 -13.469 1 84.5 17 GLU B CA 1
ATOM 703 C C . GLU B 1 17 ? -7.422 3.582 -12.758 1 84.5 17 GLU B C 1
ATOM 705 O O . GLU B 1 17 ? -8.164 4.516 -12.453 1 84.5 17 GLU B O 1
ATOM 710 N N . TRP B 1 18 ? -7.691 2.316 -12.57 1 88.69 18 TRP B N 1
ATOM 711 C CA . TRP B 1 18 ? -8.922 1.954 -11.883 1 88.69 18 TRP B CA 1
ATOM 712 C C . TRP B 1 18 ? -8.938 2.5 -10.461 1 88.69 18 TRP B C 1
ATOM 714 O O . TRP B 1 18 ? -9.906 3.135 -10.039 1 88.69 18 TRP B O 1
ATOM 724 N N . VAL B 1 19 ? -7.875 2.279 -9.688 1 90.31 19 VAL B N 1
ATOM 725 C CA . VAL B 1 19 ? -7.809 2.785 -8.32 1 90.31 19 VAL B CA 1
ATOM 726 C C . VAL B 1 19 ? -7.965 4.305 -8.328 1 90.31 19 VAL B C 1
ATOM 728 O O . VAL B 1 19 ? -8.688 4.859 -7.496 1 90.31 19 VAL B O 1
ATOM 731 N N . SER B 1 20 ? -7.25 4.938 -9.266 1 87 20 SER B N 1
ATOM 732 C CA . SER B 1 20 ? -7.348 6.387 -9.375 1 87 20 SER B CA 1
ATOM 733 C C . SER B 1 20 ? -8.789 6.832 -9.602 1 87 20 SER B C 1
ATOM 735 O O . SER B 1 20 ? -9.211 7.863 -9.07 1 87 20 SER B O 1
ATOM 737 N N . SER B 1 21 ? -9.484 6.094 -10.375 1 88 21 SER B N 1
ATOM 738 C CA . SER B 1 21 ? -10.875 6.422 -10.656 1 88 21 SER B CA 1
ATOM 739 C C . SER B 1 21 ? -11.75 6.227 -9.422 1 88 21 SER B C 1
ATOM 741 O O . SER B 1 21 ? -12.734 6.945 -9.234 1 88 21 SER B O 1
ATOM 743 N N . GLN B 1 22 ? -11.453 5.258 -8.57 1 89.94 22 GLN B N 1
ATOM 744 C CA . GLN B 1 22 ? -12.203 4.977 -7.348 1 89.94 22 GLN B CA 1
ATOM 745 C C . GLN B 1 22 ? -11.891 5.996 -6.262 1 89.94 22 GLN B C 1
ATOM 747 O O . GLN B 1 22 ? -12.727 6.262 -5.395 1 89.94 22 GLN B O 1
ATOM 752 N N . GLU B 1 23 ? -10.688 6.547 -6.363 1 89.12 23 GLU B N 1
ATOM 753 C CA . GLU B 1 23 ? -10.188 7.441 -5.32 1 89.12 23 GLU B CA 1
ATOM 754 C C . GLU B 1 23 ? -9.719 8.766 -5.91 1 89.12 23 GLU B C 1
ATOM 756 O O . GLU B 1 23 ? -8.531 9.102 -5.828 1 89.12 23 GLU B O 1
ATOM 761 N N . PRO B 1 24 ? -10.586 9.594 -6.34 1 82.06 24 PRO B N 1
ATOM 762 C CA . PRO B 1 24 ? -10.172 10.836 -7 1 82.06 24 PRO B CA 1
ATOM 763 C C . PRO B 1 24 ? -9.609 11.867 -6.02 1 82.06 24 PRO B C 1
ATOM 765 O O . PRO B 1 24 ? -8.812 12.727 -6.41 1 82.06 24 PRO B O 1
ATOM 768 N N . ASP B 1 25 ? -10 11.773 -4.754 1 81.69 25 ASP B N 1
ATOM 769 C CA . ASP B 1 25 ? -9.633 12.828 -3.816 1 81.69 25 ASP B CA 1
ATOM 770 C C . ASP B 1 25 ? -8.812 12.273 -2.656 1 81.69 25 ASP B C 1
ATOM 772 O O . ASP B 1 25 ? -8.922 12.75 -1.524 1 81.69 25 ASP B O 1
ATOM 776 N N . PHE B 1 26 ? -8.008 11.305 -2.943 1 83.88 26 PHE B N 1
ATOM 777 C CA . PHE B 1 26 ? -7.285 10.758 -1.798 1 83.88 26 PHE B CA 1
ATOM 778 C C . PHE B 1 26 ? -6.211 11.734 -1.326 1 83.88 26 PHE B C 1
ATOM 780 O O . PHE B 1 26 ? -5.715 12.547 -2.109 1 83.88 26 PHE B O 1
ATOM 787 N N . GLU B 1 27 ? -5.949 11.734 -0.053 1 87.31 27 GLU B N 1
ATOM 788 C CA . GLU B 1 27 ? -4.953 12.594 0.585 1 87.31 27 GLU B CA 1
ATOM 789 C C . GLU B 1 27 ? -3.559 11.977 0.497 1 87.31 27 GLU B C 1
ATOM 791 O O . GLU B 1 27 ? -2.578 12.68 0.251 1 87.31 27 GLU B O 1
ATOM 796 N N . GLN B 1 28 ? -3.469 10.734 0.769 1 91 28 GLN B N 1
ATOM 797 C CA . GLN B 1 28 ? -2.209 9.992 0.754 1 91 28 GLN B CA 1
ATOM 798 C C . GLN B 1 28 ? -2.396 8.594 0.174 1 91 28 GLN B C 1
ATOM 800 O O . GLN B 1 28 ? -3.461 7.992 0.323 1 91 28 GLN B O 1
ATOM 805 N N . ALA B 1 29 ? -1.36 8.219 -0.522 1 93.81 29 ALA B N 1
ATOM 806 C CA . ALA B 1 29 ? -1.36 6.859 -1.051 1 93.81 29 ALA B CA 1
ATOM 807 C C . ALA B 1 29 ? -0.009 6.188 -0.832 1 93.81 29 ALA B C 1
ATOM 809 O O . ALA B 1 29 ? 1.032 6.848 -0.852 1 93.81 29 ALA B O 1
ATOM 810 N N . THR B 1 30 ? -0.05 4.953 -0.581 1 95.5 30 THR B N 1
ATOM 811 C CA . THR B 1 30 ? 1.126 4.09 -0.53 1 95.5 30 THR B CA 1
ATOM 812 C C . THR B 1 30 ? 0.953 2.885 -1.45 1 95.5 30 THR B C 1
ATOM 814 O O . THR B 1 30 ? -0.139 2.32 -1.542 1 95.5 30 THR B O 1
ATOM 817 N N . ILE B 1 31 ? 2.004 2.582 -2.18 1 95.88 31 ILE B N 1
ATOM 818 C CA . ILE B 1 31 ? 2.02 1.433 -3.076 1 95.88 31 ILE B CA 1
ATOM 819 C C . ILE B 1 31 ? 3.076 0.432 -2.615 1 95.88 31 ILE B C 1
ATOM 821 O O . ILE B 1 31 ? 4.23 0.8 -2.391 1 95.88 31 ILE B O 1
ATOM 825 N N . VAL B 1 32 ? 2.652 -0.776 -2.363 1 96.75 32 VAL B N 1
ATOM 826 C CA . VAL B 1 32 ? 3.562 -1.874 -2.053 1 96.75 32 VAL B CA 1
ATOM 827 C C . VAL B 1 32 ? 3.617 -2.848 -3.229 1 96.75 32 VAL B C 1
ATOM 829 O O . VAL B 1 32 ? 2.582 -3.352 -3.672 1 96.75 32 VAL B O 1
ATOM 832 N N . VAL B 1 33 ? 4.844 -3.088 -3.721 1 95.69 33 VAL B N 1
ATOM 833 C CA . VAL B 1 33 ? 5.008 -3.928 -4.902 1 95.69 33 VAL B CA 1
ATOM 834 C C . VAL B 1 33 ? 5.879 -5.133 -4.566 1 95.69 33 VAL B C 1
ATOM 836 O O . VAL B 1 33 ? 6.832 -5.02 -3.789 1 95.69 33 VAL B O 1
ATOM 839 N N . GLN B 1 34 ? 5.414 -6.246 -5.113 1 95.69 34 GLN B N 1
ATOM 840 C CA . GLN B 1 34 ? 6.266 -7.426 -5.086 1 95.69 34 GLN B CA 1
ATOM 841 C C . GLN B 1 34 ? 6.773 -7.77 -6.484 1 95.69 34 GLN B C 1
ATOM 843 O O . GLN B 1 34 ? 5.984 -7.887 -7.426 1 95.69 34 GLN B O 1
ATOM 848 N N . ARG B 1 35 ? 8.086 -7.879 -6.582 1 93.5 35 ARG B N 1
ATOM 849 C CA . ARG B 1 35 ? 8.75 -8.273 -7.824 1 93.5 35 ARG B CA 1
ATOM 850 C C . ARG B 1 35 ? 8.734 -9.789 -7.996 1 93.5 35 ARG B C 1
ATOM 852 O O . ARG B 1 35 ? 8.453 -10.523 -7.047 1 93.5 35 ARG B O 1
ATOM 859 N N . PRO B 1 36 ? 8.969 -10.227 -9.242 1 91.69 36 PRO B N 1
ATOM 860 C CA . PRO B 1 36 ? 8.945 -11.672 -9.516 1 91.69 36 PRO B CA 1
ATOM 861 C C . PRO B 1 36 ? 9.938 -12.445 -8.648 1 91.69 36 PRO B C 1
ATOM 863 O O . PRO B 1 36 ? 9.711 -13.609 -8.336 1 91.69 36 PRO B O 1
ATOM 866 N N . ASN B 1 37 ? 10.984 -11.859 -8.203 1 93.62 37 ASN B N 1
ATOM 867 C CA . ASN B 1 37 ? 11.992 -12.531 -7.387 1 93.62 37 ASN B CA 1
ATOM 868 C C . ASN B 1 37 ? 11.602 -12.539 -5.91 1 93.62 37 ASN B C 1
ATOM 870 O O . ASN B 1 37 ? 12.375 -12.992 -5.062 1 93.62 37 ASN B O 1
ATOM 874 N N . GLY B 1 38 ? 10.453 -12 -5.539 1 93.62 38 GLY B N 1
ATOM 875 C CA . GLY B 1 38 ? 9.938 -12.039 -4.18 1 93.62 38 GLY B CA 1
ATOM 876 C C . GLY B 1 38 ? 10.234 -10.773 -3.393 1 93.62 38 GLY B C 1
ATOM 877 O O . GLY B 1 38 ? 9.727 -10.594 -2.283 1 93.62 38 GLY B O 1
ATOM 878 N N . GLU B 1 39 ? 11.133 -9.898 -3.99 1 95.56 39 GLU B N 1
ATOM 879 C CA . GLU B 1 39 ? 11.453 -8.656 -3.291 1 95.56 39 GLU B CA 1
ATOM 880 C C . GLU B 1 39 ? 10.242 -7.734 -3.215 1 95.56 39 GLU B C 1
ATOM 882 O O . GLU B 1 39 ? 9.5 -7.59 -4.191 1 95.56 39 GLU B O 1
ATOM 887 N N . VAL B 1 40 ? 10.094 -7.195 -1.991 1 97.38 40 VAL B N 1
ATOM 888 C CA . VAL B 1 40 ? 8.992 -6.266 -1.75 1 97.38 40 VAL B CA 1
ATOM 889 C C . VAL B 1 40 ? 9.547 -4.855 -1.543 1 97.38 40 VAL B C 1
ATOM 891 O O . VAL B 1 40 ? 10.578 -4.676 -0.888 1 97.38 40 VAL B O 1
ATOM 894 N N . THR B 1 41 ? 8.875 -3.852 -2.18 1 96.75 41 THR B N 1
ATOM 895 C CA . THR B 1 41 ? 9.266 -2.455 -2.043 1 96.75 41 THR B CA 1
ATOM 896 C C . THR B 1 41 ? 8.039 -1.569 -1.819 1 96.75 41 THR B C 1
ATOM 898 O O . THR B 1 41 ? 7.012 -1.749 -2.473 1 96.75 41 THR B O 1
ATOM 901 N N . ILE B 1 42 ? 8.18 -0.62 -0.875 1 97.06 42 ILE B N 1
ATOM 902 C CA . ILE B 1 42 ? 7.098 0.326 -0.615 1 97.06 42 ILE B CA 1
ATOM 903 C C . ILE B 1 42 ? 7.434 1.677 -1.244 1 97.06 42 ILE B C 1
ATOM 905 O O . ILE B 1 42 ? 8.586 2.102 -1.239 1 97.06 42 ILE B O 1
ATOM 909 N N . TYR B 1 43 ? 6.426 2.297 -1.859 1 94.19 43 TYR B N 1
ATOM 910 C CA . TYR B 1 43 ? 6.438 3.676 -2.336 1 94.19 43 TYR B CA 1
ATOM 911 C C . TYR B 1 43 ? 5.332 4.488 -1.67 1 94.19 43 TYR B C 1
ATOM 913 O O . TYR B 1 43 ? 4.277 3.951 -1.326 1 94.19 43 TYR B O 1
ATOM 921 N N . TYR B 1 44 ? 5.539 5.715 -1.485 1 93.38 44 TYR B N 1
ATOM 922 C CA . TYR B 1 44 ? 4.504 6.543 -0.874 1 93.38 44 TYR B CA 1
ATOM 923 C C . TYR B 1 44 ? 4.566 7.973 -1.403 1 93.38 44 TYR B C 1
ATOM 925 O O . TYR B 1 44 ? 5.641 8.469 -1.735 1 93.38 44 TYR B O 1
ATOM 933 N N . SER B 1 45 ? 3.322 8.547 -1.534 1 88.12 45 SER B N 1
ATOM 934 C CA . SER B 1 45 ? 3.158 9.844 -2.176 1 88.12 45 SER B CA 1
ATOM 935 C C . SER B 1 45 ? 3.594 10.977 -1.252 1 88.12 45 SER B C 1
ATOM 937 O O . SER B 1 45 ? 3.891 12.078 -1.712 1 88.12 45 SER B O 1
ATOM 939 N N . GLN B 1 46 ? 3.498 10.805 -0.011 1 83.31 46 GLN B N 1
ATOM 940 C CA . GLN B 1 46 ? 3.885 11.805 0.978 1 83.31 46 GLN B CA 1
ATOM 941 C C . GLN B 1 46 ? 4.789 11.195 2.047 1 83.31 46 GLN B C 1
ATOM 94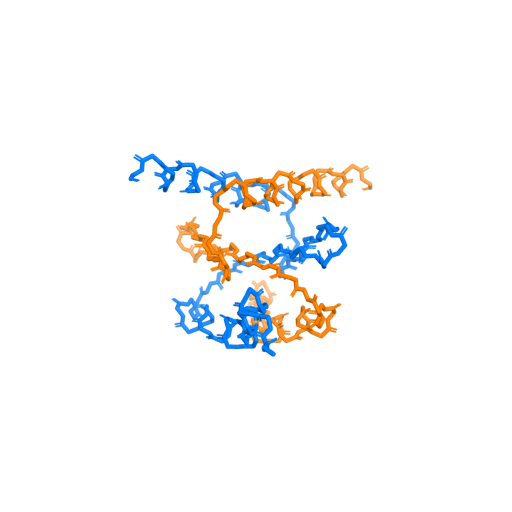3 O O . GLN B 1 46 ? 4.68 10.016 2.363 1 83.31 46 GLN B O 1
ATOM 948 N N . ASN B 1 47 ? 5.5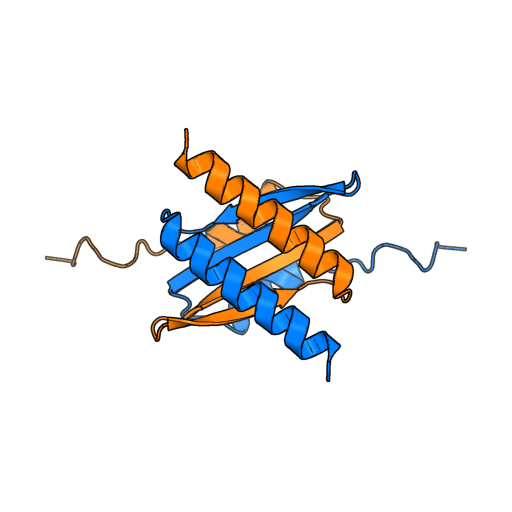62 12.141 2.479 1 78.94 47 ASN B N 1
ATOM 949 C CA . ASN B 1 47 ? 6.438 11.727 3.572 1 78.94 47 ASN B CA 1
ATOM 950 C C . ASN B 1 47 ? 5.711 11.758 4.914 1 78.94 47 ASN B C 1
ATOM 952 O O . ASN B 1 47 ? 4.84 12.602 5.133 1 78.94 47 ASN B O 1
ATOM 956 N N . GLY B 1 48 ? 5.836 10.797 5.805 1 87.38 48 GLY B N 1
ATOM 957 C CA . GLY B 1 48 ? 5.281 10.664 7.141 1 87.38 48 GLY B CA 1
ATOM 958 C C . GLY B 1 48 ? 5.23 9.227 7.629 1 87.38 48 GLY B C 1
ATOM 959 O O . GLY B 1 48 ? 4.246 8.523 7.391 1 87.38 48 GLY B O 1
ATOM 960 N N . SER B 1 49 ? 6.254 8.93 8.344 1 88.75 49 SER B N 1
ATOM 961 C CA . SER B 1 49 ? 6.43 7.539 8.734 1 88.75 49 SER B CA 1
ATOM 962 C C . SER B 1 49 ? 5.301 7.07 9.648 1 88.75 49 SER B C 1
ATOM 964 O O . SER B 1 49 ? 4.789 5.961 9.492 1 88.75 49 SER B O 1
ATOM 966 N N . LEU B 1 50 ? 4.887 7.938 10.539 1 92.06 50 LEU B N 1
ATOM 967 C CA . LEU B 1 50 ? 3.832 7.535 11.461 1 92.06 50 LEU B CA 1
ATOM 968 C C . LEU B 1 50 ? 2.516 7.309 10.727 1 92.06 50 LEU B C 1
ATOM 970 O O . LEU B 1 50 ? 1.803 6.344 11.008 1 92.06 50 LEU B O 1
ATOM 974 N N . GLN B 1 51 ? 2.225 8.227 9.891 1 93.06 51 GLN B N 1
ATOM 975 C CA . GLN B 1 51 ? 1.012 8.078 9.094 1 93.06 51 GLN B CA 1
ATOM 976 C C . GLN B 1 51 ? 1.071 6.82 8.234 1 93.06 51 GLN B C 1
ATOM 978 O O . GLN B 1 51 ? 0.088 6.082 8.141 1 93.06 51 GLN B O 1
ATOM 983 N N . LEU B 1 52 ? 2.184 6.578 7.668 1 95.75 52 LEU B N 1
ATOM 984 C CA . LEU B 1 52 ? 2.365 5.391 6.844 1 95.75 52 LE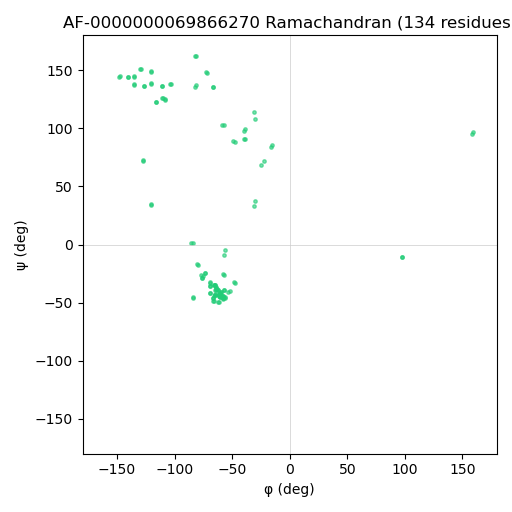U B CA 1
ATOM 985 C C . LEU B 1 52 ? 2.154 4.121 7.664 1 95.75 52 LEU B C 1
ATOM 987 O O . LEU B 1 52 ? 1.485 3.189 7.211 1 95.75 52 LEU B O 1
ATOM 991 N N . LEU B 1 53 ? 2.738 4.129 8.859 1 97.31 53 LEU B N 1
ATOM 992 C CA . LEU B 1 53 ? 2.576 2.973 9.734 1 97.31 53 LEU B CA 1
ATOM 993 C C . LEU B 1 53 ? 1.105 2.756 10.078 1 97.31 53 LEU B C 1
ATOM 995 O O . LEU B 1 53 ? 0.62 1.622 10.055 1 97.31 53 LEU B O 1
ATOM 999 N N . GLY B 1 54 ? 0.425 3.857 10.391 1 97.19 54 GLY B N 1
ATOM 1000 C CA . GLY B 1 54 ? -1.003 3.758 10.648 1 97.19 54 GLY B CA 1
ATOM 1001 C C . GLY B 1 54 ? -1.786 3.215 9.469 1 97.19 54 GLY B C 1
ATOM 1002 O O . GLY B 1 54 ? -2.65 2.352 9.641 1 97.19 54 GLY B O 1
ATOM 1003 N N . MET B 1 55 ? -1.512 3.678 8.289 1 97.19 55 MET B N 1
ATOM 1004 C CA . MET B 1 55 ? -2.182 3.215 7.074 1 97.19 55 MET B CA 1
ATOM 1005 C C . MET B 1 55 ? -1.952 1.722 6.863 1 97.19 55 MET B C 1
ATOM 1007 O O . MET B 1 55 ? -2.893 0.979 6.574 1 97.19 55 MET B O 1
ATOM 1011 N N . LEU B 1 56 ? -0.711 1.253 7.062 1 98.12 56 LEU B N 1
ATOM 1012 C CA . LEU B 1 56 ? -0.372 -0.147 6.836 1 98.12 56 LEU B CA 1
ATOM 1013 C C . LEU B 1 56 ? -1.031 -1.043 7.879 1 98.12 56 LEU B C 1
ATOM 1015 O O . LEU B 1 56 ? -1.462 -2.154 7.566 1 98.12 56 LEU B O 1
ATOM 1019 N N . ASP B 1 57 ? -1.136 -0.576 9.047 1 98.25 57 ASP B N 1
ATOM 1020 C CA . ASP B 1 57 ? -1.796 -1.343 10.102 1 98.25 57 ASP B CA 1
ATOM 1021 C C . ASP B 1 57 ? -3.283 -1.513 9.805 1 98.25 57 ASP B C 1
ATOM 1023 O O . ASP B 1 57 ? -3.83 -2.607 9.953 1 98.25 57 ASP B O 1
ATOM 1027 N N . ILE B 1 58 ? -3.939 -0.455 9.469 1 98.38 58 ILE B N 1
ATOM 1028 C CA . ILE B 1 58 ? -5.359 -0.517 9.133 1 98.38 58 ILE B CA 1
ATOM 1029 C C . ILE B 1 58 ? -5.566 -1.426 7.926 1 98.38 58 ILE B C 1
ATOM 1031 O O . ILE B 1 58 ? -6.48 -2.25 7.91 1 98.38 58 ILE B O 1
ATOM 1035 N N . ALA B 1 59 ? -4.738 -1.3 6.863 1 98 59 ALA B N 1
ATOM 1036 C CA . ALA B 1 59 ? -4.82 -2.15 5.68 1 98 59 ALA B CA 1
ATOM 1037 C C . ALA B 1 59 ? -4.699 -3.625 6.051 1 98 59 ALA B C 1
ATOM 1039 O O . ALA B 1 59 ? -5.457 -4.461 5.559 1 98 59 ALA B O 1
ATOM 1040 N N . LYS B 1 60 ? -3.713 -3.914 6.914 1 97.88 60 LYS B N 1
ATOM 1041 C CA . LYS B 1 60 ? -3.529 -5.289 7.363 1 97.88 60 LYS B CA 1
ATOM 1042 C C . LYS B 1 60 ? -4.793 -5.828 8.031 1 97.88 60 LYS B C 1
ATOM 1044 O O . LYS B 1 60 ? -5.199 -6.965 7.777 1 97.88 60 LYS B O 1
ATOM 1049 N N . GLN B 1 61 ? -5.363 -5.086 8.867 1 97.88 61 GLN B N 1
ATOM 1050 C CA . GLN B 1 61 ? -6.598 -5.496 9.531 1 97.88 61 GLN B CA 1
ATOM 1051 C C . GLN B 1 61 ? -7.707 -5.75 8.516 1 97.88 61 GLN B C 1
ATOM 1053 O O . GLN B 1 61 ? -8.5 -6.684 8.672 1 97.88 61 GLN B O 1
ATOM 1058 N N . GLN B 1 62 ? -7.812 -4.934 7.516 1 97.19 62 GLN B N 1
ATOM 1059 C CA . GLN B 1 62 ? -8.828 -5.125 6.484 1 97.19 62 GLN B CA 1
ATOM 1060 C C . GLN B 1 62 ? -8.625 -6.445 5.75 1 97.19 62 GLN B C 1
ATOM 1062 O O . GLN B 1 62 ? -9.586 -7.152 5.453 1 97.19 62 GLN B O 1
ATOM 1067 N N . VAL B 1 63 ? -7.371 -6.805 5.496 1 96.88 63 VAL B N 1
ATOM 1068 C CA . VAL B 1 63 ? -7.074 -8.078 4.848 1 96.88 63 VAL B CA 1
ATOM 1069 C C . VAL B 1 63 ? -7.48 -9.227 5.762 1 96.88 63 VAL B C 1
ATOM 1071 O O . VAL B 1 63 ? -8.086 -10.203 5.309 1 96.88 63 VAL B O 1
ATOM 1074 N N . LEU B 1 64 ? -7.125 -9.039 7.004 1 96.56 64 LEU B N 1
ATOM 1075 C CA . LEU B 1 64 ? -7.484 -10.07 7.973 1 96.56 64 LEU B CA 1
ATOM 1076 C C . LEU B 1 64 ? -9 -10.242 8.055 1 96.56 64 LEU B C 1
ATOM 1078 O O . LEU B 1 64 ? -9.492 -11.367 8.117 1 96.56 64 LEU B O 1
ATOM 1082 N N . ASP B 1 65 ? -9.719 -9.164 8.062 1 95.25 65 ASP B N 1
ATOM 1083 C CA . ASP B 1 65 ? -11.18 -9.211 8.109 1 95.25 65 ASP B CA 1
ATOM 1084 C C . ASP B 1 65 ? -11.75 -9.867 6.859 1 95.25 65 ASP B C 1
ATOM 1086 O O . ASP B 1 65 ? -12.75 -10.594 6.934 1 95.25 65 ASP B O 1
ATOM 1090 N N . ASP B 1 66 ? -11.164 -9.633 5.711 1 91.12 66 ASP B N 1
ATOM 1091 C CA . ASP B 1 66 ? -11.594 -10.242 4.453 1 91.12 66 ASP B CA 1
ATOM 1092 C C . ASP B 1 66 ? -11.398 -11.75 4.477 1 91.12 66 ASP B C 1
ATOM 1094 O O . ASP B 1 66 ? -12.164 -12.492 3.855 1 91.12 66 ASP B O 1
ATOM 1098 N N . MET B 1 67 ? -10.383 -12.18 5.117 1 89.12 67 MET B N 1
ATOM 1099 C CA . MET B 1 67 ? -10.109 -13.609 5.227 1 89.12 67 MET B CA 1
ATOM 1100 C C . MET B 1 67 ? -11.195 -14.305 6.043 1 89.12 67 MET B C 1
ATOM 1102 O O . MET B 1 67 ? -11.477 -15.484 5.824 1 89.12 67 MET B O 1
ATOM 1106 N N . ARG B 1 68 ? -11.688 -13.609 7.023 1 87.81 68 ARG B N 1
ATOM 1107 C CA . ARG B 1 68 ? -12.664 -14.195 7.938 1 87.81 68 ARG B CA 1
ATOM 1108 C C . ARG B 1 68 ? -14.062 -14.195 7.316 1 87.81 68 ARG B C 1
ATOM 1110 O O . ARG B 1 68 ? -14.961 -14.875 7.809 1 87.81 68 ARG B O 1
ATOM 1117 N N . SER B 1 69 ? -14.312 -13.438 6.32 1 74.38 69 SER B N 1
ATOM 1118 C CA . SER B 1 69 ? -15.633 -13.383 5.703 1 74.38 69 SER B CA 1
ATOM 1119 C C . SER B 1 69 ? -15.82 -14.508 4.691 1 74.38 69 SER B C 1
ATOM 1121 O O . SER B 1 69 ? -14.852 -14.992 4.105 1 74.38 69 SER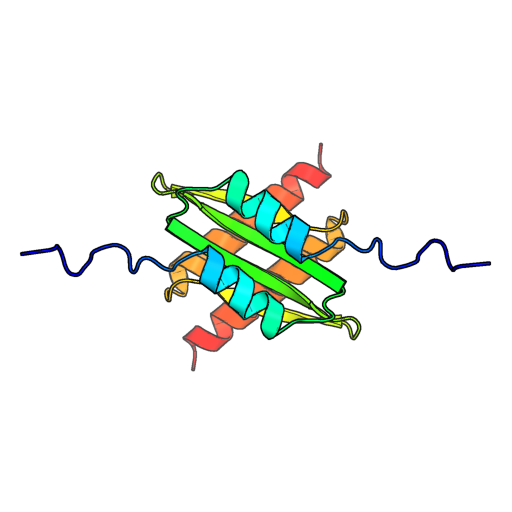 B O 1
#

Radius of gyration: 15.33 Å; Cα contacts (8 Å, |Δi|>4): 159; chains: 2; bounding box: 34×58×38 Å